Protein AF-A0A2K3KN28-F1 (afdb_monomer_lite)

InterPro domains:
  IPR002885 Pentatricopeptide repeat [PF12854] (10-42)
  IPR002885 Pentatricopeptide repeat [PS51375] (15-49)
  IPR002885 Pentatricopeptide repeat [TIGR00756] (17-50)
  IPR011990 Tetratricopeptide-like helical domain superfamily [G3DSA:1.25.40.10] (1-57)

Organism: Trifolium pratense (NCBI:txid57577)

Secondary structure (DSSP, 8-state):
-HHHHHHHHTT----HHHHHHHHHHHHHTT-HHHHHHHHHHHHHTT----GGGGGG-

Structure (mmCIF, N/CA/C/O backbone):
data_AF-A0A2K3KN28-F1
#
_entry.id   AF-A0A2K3KN28-F1
#
loop_
_atom_site.group_PDB
_atom_site.id
_atom_site.type_symbol
_atom_site.label_atom_id
_atom_site.label_alt_id
_atom_site.label_comp_id
_atom_site.label_asym_id
_atom_site.label_entity_id
_atom_site.label_seq_id
_atom_site.pdbx_PDB_ins_code
_atom_site.Cartn_x
_atom_site.Cartn_y
_atom_site.Cartn_z
_atom_site.occupancy
_atom_site.B_iso_or_equiv
_atom_site.auth_seq_id
_atom_site.auth_comp_id
_atom_site.auth_asym_id
_atom_site.auth_atom_id
_atom_site.pdbx_PDB_model_num
ATOM 1 N N . MET A 1 1 ? 5.756 8.180 -4.973 1.00 56.12 1 MET A N 1
ATOM 2 C CA . MET A 1 1 ? 4.350 7.733 -5.071 1.00 56.12 1 MET A CA 1
ATOM 3 C C . MET A 1 1 ? 3.398 8.870 -4.709 1.00 56.12 1 MET A C 1
ATOM 5 O O . MET A 1 1 ? 2.891 8.909 -3.597 1.00 56.12 1 MET A O 1
ATOM 9 N N . ALA A 1 2 ? 3.176 9.810 -5.634 1.00 62.53 2 ALA A N 1
ATOM 10 C CA . ALA A 1 2 ? 2.278 10.955 -5.418 1.00 62.53 2 ALA A CA 1
ATOM 11 C C . ALA A 1 2 ? 0.785 10.569 -5.434 1.00 62.53 2 ALA A C 1
ATOM 13 O O . ALA A 1 2 ? -0.049 11.294 -4.907 1.00 62.53 2 ALA A O 1
ATOM 14 N N . VAL A 1 3 ? 0.439 9.419 -6.023 1.00 67.38 3 VAL A N 1
ATOM 15 C CA . VAL A 1 3 ? -0.955 8.960 -6.130 1.00 67.38 3 VAL A CA 1
ATOM 16 C C . VAL A 1 3 ? -1.517 8.556 -4.766 1.00 67.38 3 VAL A C 1
ATOM 18 O O . VAL A 1 3 ? -2.602 8.997 -4.405 1.00 67.38 3 VAL A O 1
ATOM 21 N N . VAL A 1 4 ? -0.754 7.804 -3.962 1.00 70.00 4 VAL A N 1
ATOM 22 C CA . VAL A 1 4 ? -1.201 7.373 -2.624 1.00 70.00 4 VAL A CA 1
ATOM 23 C C . VAL A 1 4 ? -1.380 8.560 -1.683 1.00 70.00 4 VAL A C 1
ATOM 25 O O . VAL A 1 4 ? -2.373 8.614 -0.962 1.00 70.00 4 VAL A O 1
ATOM 28 N N . SER A 1 5 ? -0.436 9.508 -1.676 1.00 71.31 5 SER A N 1
ATOM 29 C CA . SER A 1 5 ? -0.553 10.704 -0.834 1.00 71.31 5 SER A CA 1
ATOM 30 C C . SER A 1 5 ? -1.770 11.527 -1.237 1.00 71.31 5 SER A C 1
ATOM 32 O O . SER A 1 5 ? -2.579 11.851 -0.386 1.00 71.31 5 SER A O 1
ATOM 34 N N . LYS A 1 6 ? -1.986 11.739 -2.540 1.00 74.62 6 LYS A N 1
ATOM 35 C CA . LYS A 1 6 ? -3.114 12.530 -3.043 1.00 74.62 6 LYS A CA 1
ATOM 36 C C . LYS A 1 6 ? -4.474 11.867 -2.798 1.00 74.62 6 LYS A C 1
ATOM 38 O O . LYS A 1 6 ? -5.446 12.556 -2.519 1.00 74.62 6 LYS A O 1
ATOM 43 N N . MET A 1 7 ? -4.547 10.535 -2.849 1.00 72.81 7 MET A N 1
ATOM 44 C CA . MET A 1 7 ? -5.745 9.787 -2.444 1.00 72.81 7 MET A CA 1
ATOM 45 C C . MET A 1 7 ? -6.027 9.942 -0.945 1.00 72.81 7 MET A C 1
ATOM 47 O O . MET A 1 7 ? -7.172 10.176 -0.571 1.00 72.81 7 MET A O 1
ATOM 51 N N . LYS A 1 8 ? -4.993 9.877 -0.095 1.00 69.75 8 LYS A N 1
ATOM 52 C CA . LYS A 1 8 ? -5.132 10.111 1.352 1.00 69.75 8 LYS A CA 1
ATOM 53 C C . LYS A 1 8 ? -5.536 11.554 1.668 1.00 69.75 8 LYS A C 1
ATOM 55 O O . LYS A 1 8 ? -6.425 11.750 2.488 1.00 69.75 8 LYS A O 1
ATOM 60 N N . ASP A 1 9 ? -4.930 12.534 0.999 1.00 75.31 9 ASP A N 1
ATOM 61 C CA . ASP A 1 9 ? -5.228 13.963 1.171 1.00 75.31 9 ASP A CA 1
ATOM 62 C C . ASP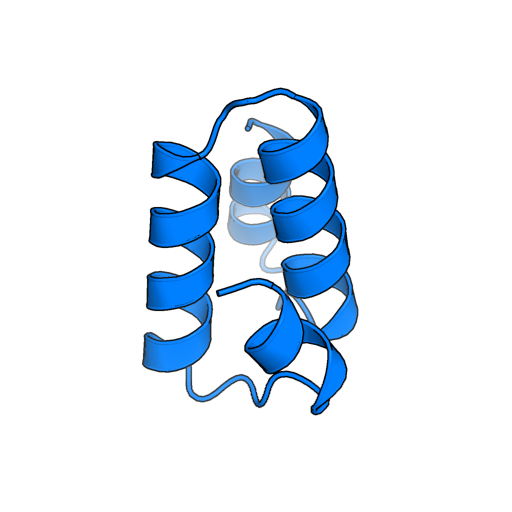 A 1 9 ? -6.666 14.293 0.744 1.00 75.31 9 ASP A C 1
ATOM 64 O O . ASP A 1 9 ? -7.321 15.138 1.348 1.00 75.31 9 ASP A O 1
ATOM 68 N N . ASN A 1 10 ? -7.196 13.567 -0.246 1.00 74.44 10 ASN A N 1
ATOM 69 C CA . ASN A 1 10 ? -8.597 13.649 -0.659 1.00 74.44 10 ASN A CA 1
ATOM 70 C C . ASN A 1 10 ? -9.564 12.895 0.277 1.00 74.44 10 ASN A C 1
ATOM 72 O O . ASN A 1 10 ? -10.759 12.838 -0.005 1.00 74.44 10 ASN A O 1
ATOM 76 N N . GLY A 1 11 ? -9.076 12.287 1.364 1.00 63.97 11 GLY A N 1
ATOM 77 C CA . GLY A 1 11 ? -9.894 11.502 2.291 1.00 63.97 11 GLY A CA 1
ATOM 78 C C . GLY A 1 11 ? -10.342 10.145 1.742 1.00 63.97 11 GLY A C 1
ATOM 79 O O . GLY A 1 11 ? -11.206 9.504 2.338 1.00 63.97 11 GLY A O 1
ATOM 80 N N . CYS A 1 12 ? -9.772 9.676 0.625 1.00 65.38 12 CYS A N 1
ATOM 81 C CA . CYS A 1 12 ? -10.106 8.366 0.082 1.00 65.38 12 CYS A CA 1
ATOM 82 C C . CYS A 1 12 ? -9.533 7.265 0.976 1.00 65.38 12 CYS A C 1
ATOM 84 O O . CYS A 1 12 ? -8.319 7.160 1.186 1.00 65.38 12 CYS A O 1
ATOM 86 N N . ILE A 1 13 ? -10.417 6.394 1.452 1.00 67.19 13 ILE A N 1
ATOM 87 C CA . ILE A 1 13 ? -10.027 5.133 2.070 1.00 67.19 13 ILE A CA 1
ATOM 88 C C . ILE A 1 13 ? -9.614 4.202 0.933 1.00 67.19 13 ILE A C 1
ATOM 90 O O . ILE A 1 13 ? -10.414 3.842 0.073 1.00 67.19 13 ILE A O 1
ATOM 94 N N . LEU A 1 14 ? -8.329 3.872 0.898 1.00 69.69 14 LEU A N 1
ATOM 95 C CA . LEU A 1 14 ? -7.778 2.913 -0.049 1.00 69.69 14 LEU A CA 1
ATOM 96 C C . LEU A 1 14 ? -8.298 1.524 0.323 1.00 69.69 14 LEU A C 1
ATOM 98 O O . LEU A 1 14 ? -7.971 1.017 1.393 1.00 69.69 14 LEU A O 1
ATOM 102 N N . ASP A 1 15 ? -9.098 0.930 -0.555 1.00 73.25 15 ASP A N 1
ATOM 103 C CA . ASP A 1 15 ? -9.540 -0.454 -0.407 1.00 73.25 15 ASP A CA 1
ATOM 104 C C . ASP A 1 15 ? -8.375 -1.437 -0.631 1.00 73.25 15 ASP A C 1
ATOM 106 O O . ASP A 1 15 ? -7.349 -1.081 -1.229 1.00 73.25 15 ASP A O 1
ATOM 110 N N . ALA A 1 16 ? -8.534 -2.682 -0.181 1.00 74.69 16 ALA A N 1
ATOM 111 C CA . ALA A 1 16 ? -7.509 -3.721 -0.249 1.00 74.69 16 ALA A CA 1
ATOM 112 C C . ALA A 1 16 ? -6.949 -3.911 -1.668 1.00 74.69 16 ALA A C 1
ATOM 114 O O . ALA A 1 16 ? -5.734 -3.970 -1.854 1.00 74.69 16 ALA A O 1
ATOM 115 N N . VAL A 1 17 ? -7.825 -3.893 -2.678 1.00 78.31 17 VAL A N 1
ATOM 116 C CA . VAL A 1 17 ? -7.456 -4.012 -4.100 1.00 78.31 17 VAL A CA 1
ATOM 117 C C . VAL A 1 17 ? -6.574 -2.846 -4.561 1.00 78.31 17 VAL A C 1
ATOM 119 O O . VAL A 1 17 ? -5.660 -3.026 -5.370 1.00 78.31 17 VAL A O 1
ATOM 122 N N . THR A 1 18 ? -6.807 -1.639 -4.033 1.00 80.19 18 THR A N 1
ATOM 123 C CA . THR A 1 18 ? -6.005 -0.460 -4.390 1.00 80.19 18 THR A CA 1
ATOM 124 C C . THR A 1 18 ? -4.598 -0.572 -3.819 1.00 80.19 18 THR A C 1
ATOM 126 O O . THR A 1 18 ? -3.624 -0.340 -4.535 1.00 80.19 18 THR A O 1
ATOM 129 N N . TYR A 1 19 ? -4.476 -0.957 -2.546 1.00 81.25 19 TYR A N 1
ATOM 130 C CA . TYR A 1 19 ? -3.170 -1.198 -1.935 1.00 81.25 19 TYR A CA 1
ATOM 131 C C . TYR A 1 19 ? -2.403 -2.295 -2.677 1.00 81.25 19 TYR A C 1
ATOM 133 O O . TYR A 1 19 ? -1.248 -2.079 -3.036 1.00 81.25 19 TYR A O 1
ATOM 141 N N . GLU A 1 20 ? -3.051 -3.424 -2.965 1.00 82.19 20 GLU A N 1
ATOM 142 C CA . GLU A 1 20 ? -2.449 -4.553 -3.677 1.00 82.19 20 GLU A CA 1
ATOM 143 C C . GLU A 1 20 ? -1.920 -4.147 -5.058 1.00 82.19 20 GLU A C 1
ATOM 145 O O . GLU A 1 20 ? -0.767 -4.421 -5.391 1.00 82.19 20 GLU A O 1
ATOM 150 N N . THR A 1 21 ? -2.733 -3.428 -5.836 1.00 85.81 21 THR A N 1
ATOM 151 C CA . THR A 1 21 ? -2.356 -2.963 -7.179 1.00 85.81 21 THR A CA 1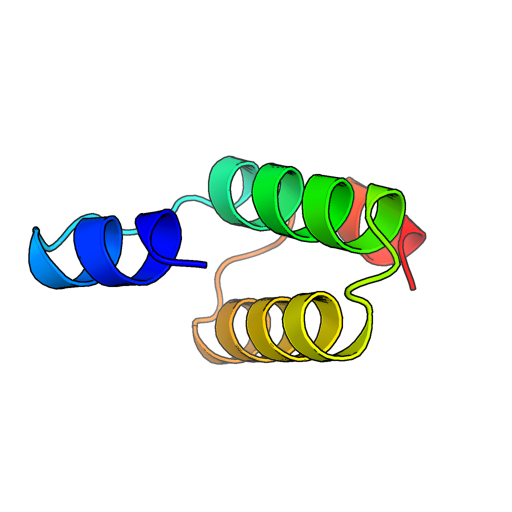
ATOM 152 C C . THR A 1 21 ? -1.117 -2.069 -7.131 1.00 85.81 21 THR A C 1
ATOM 154 O O . THR A 1 21 ? -0.208 -2.211 -7.947 1.00 85.81 21 THR A O 1
ATOM 157 N N . ILE A 1 22 ? -1.057 -1.162 -6.153 1.00 84.81 22 ILE A N 1
ATOM 158 C CA . ILE A 1 22 ? 0.060 -0.229 -5.994 1.00 84.81 22 ILE A CA 1
ATOM 159 C C . ILE A 1 22 ? 1.318 -0.948 -5.499 1.00 84.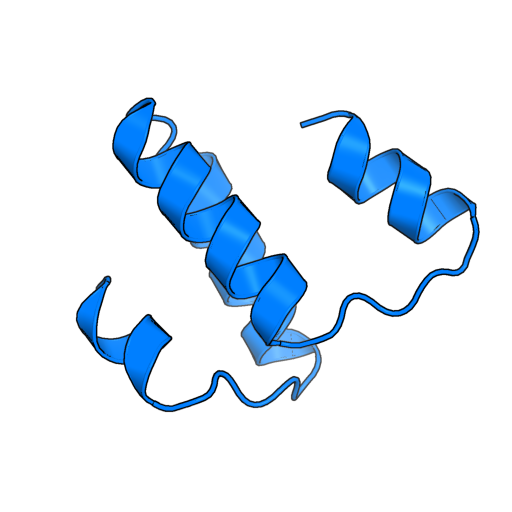81 22 ILE A C 1
ATOM 161 O O . ILE A 1 22 ? 2.414 -0.653 -5.971 1.00 84.81 22 ILE A O 1
ATOM 165 N N . ILE A 1 23 ? 1.173 -1.886 -4.562 1.00 85.88 23 ILE A N 1
ATOM 166 C CA . ILE A 1 23 ? 2.276 -2.703 -4.045 1.00 85.88 23 ILE A CA 1
ATOM 167 C C . ILE A 1 23 ? 2.883 -3.539 -5.175 1.00 85.88 23 ILE A C 1
ATOM 169 O O . ILE A 1 23 ? 4.101 -3.528 -5.336 1.00 85.88 23 ILE A O 1
ATOM 173 N N . ARG A 1 24 ? 2.055 -4.185 -6.007 1.00 86.12 24 ARG A N 1
ATOM 174 C CA . ARG A 1 24 ? 2.524 -4.958 -7.165 1.00 86.12 24 ARG A CA 1
ATOM 175 C C . ARG A 1 24 ? 3.280 -4.090 -8.169 1.00 86.12 24 ARG A C 1
ATOM 177 O O . ARG A 1 24 ? 4.393 -4.438 -8.543 1.00 86.12 24 ARG A O 1
ATOM 184 N N . ALA A 1 25 ? 2.730 -2.932 -8.534 1.00 88.56 25 ALA A N 1
ATOM 185 C CA . ALA A 1 25 ? 3.399 -2.004 -9.449 1.00 88.56 25 ALA A CA 1
ATOM 186 C C . ALA A 1 25 ? 4.752 -1.503 -8.905 1.00 88.56 25 ALA A C 1
ATOM 188 O O . ALA A 1 25 ? 5.680 -1.253 -9.667 1.00 88.56 25 ALA A O 1
ATOM 189 N N . LEU A 1 26 ? 4.888 -1.358 -7.582 1.00 88.94 26 LEU A N 1
ATOM 190 C CA . LEU A 1 26 ? 6.164 -1.004 -6.959 1.00 88.94 26 LEU A CA 1
ATOM 191 C C . LEU A 1 26 ? 7.187 -2.136 -7.036 1.00 88.94 26 LEU A C 1
ATOM 193 O O . LEU A 1 26 ? 8.353 -1.854 -7.285 1.00 88.94 26 LEU A O 1
ATOM 197 N N . PHE A 1 27 ? 6.764 -3.387 -6.843 1.00 84.94 27 PHE A N 1
ATOM 198 C CA . PHE A 1 27 ? 7.636 -4.548 -7.033 1.00 84.94 27 PHE A CA 1
ATOM 199 C C . PHE A 1 27 ? 8.098 -4.678 -8.490 1.00 84.94 27 PHE A C 1
ATOM 201 O O . PHE A 1 27 ? 9.277 -4.911 -8.735 1.00 84.94 27 PHE A O 1
ATOM 208 N N . GLU A 1 28 ? 7.205 -4.456 -9.459 1.00 89.44 28 GLU A N 1
ATOM 209 C CA . GLU A 1 28 ? 7.544 -4.457 -10.893 1.00 89.44 28 GLU A CA 1
ATOM 210 C C . GLU A 1 28 ? 8.562 -3.363 -11.265 1.00 89.44 28 GLU A C 1
ATOM 212 O O . GLU A 1 28 ? 9.363 -3.552 -12.177 1.00 89.44 28 GLU A O 1
ATOM 217 N N . ASN A 1 29 ? 8.572 -2.245 -10.532 1.00 89.56 29 ASN A N 1
ATOM 218 C CA . ASN A 1 29 ? 9.508 -1.132 -10.720 1.00 89.56 29 ASN A CA 1
ATOM 219 C C . ASN A 1 29 ? 10.764 -1.213 -9.828 1.00 89.56 29 ASN A C 1
ATOM 221 O O . ASN A 1 29 ? 11.498 -0.230 -9.730 1.00 89.56 29 ASN A O 1
ATOM 225 N N . ASP A 1 30 ? 10.996 -2.342 -9.148 1.00 89.44 30 ASP A N 1
ATOM 226 C CA . ASP A 1 30 ? 12.090 -2.555 -8.182 1.00 89.44 30 ASP A CA 1
ATOM 227 C C . ASP A 1 30 ? 12.103 -1.553 -7.002 1.00 89.44 30 ASP A C 1
ATOM 229 O O . ASP A 1 30 ? 13.079 -1.381 -6.270 1.00 89.44 30 ASP A O 1
ATOM 233 N N . GLU A 1 31 ? 10.971 -0.898 -6.738 1.00 90.19 31 GLU A N 1
ATOM 234 C CA . GLU A 1 31 ? 10.778 0.044 -5.633 1.00 90.19 31 GLU A CA 1
ATOM 235 C C . GLU A 1 31 ? 10.383 -0.687 -4.329 1.00 90.19 31 GLU A C 1
ATOM 237 O O . GLU A 1 31 ? 9.459 -0.293 -3.603 1.00 90.19 31 GLU A O 1
ATOM 242 N N . ASN A 1 32 ? 11.107 -1.763 -4.012 1.00 87.12 32 ASN A N 1
ATOM 243 C CA . ASN A 1 32 ? 10.762 -2.756 -2.986 1.00 87.12 32 ASN A CA 1
ATOM 244 C C . ASN A 1 32 ? 10.588 -2.163 -1.577 1.00 87.12 32 ASN A C 1
ATOM 246 O O . ASN A 1 32 ? 9.689 -2.558 -0.831 1.00 87.12 32 ASN A O 1
ATOM 250 N N . ASP A 1 33 ? 11.409 -1.180 -1.202 1.00 89.75 33 ASP A N 1
ATOM 251 C CA . ASP A 1 33 ? 11.308 -0.518 0.107 1.00 89.75 33 ASP A CA 1
ATOM 252 C C . ASP A 1 33 ? 9.996 0.257 0.260 1.00 89.75 33 ASP A C 1
ATOM 254 O O . ASP A 1 33 ? 9.367 0.254 1.325 1.00 89.75 33 ASP A O 1
ATOM 258 N N . LYS A 1 34 ? 9.533 0.890 -0.825 1.00 86.94 34 LYS A N 1
ATOM 259 C CA . LYS A 1 34 ? 8.251 1.602 -0.847 1.00 86.94 34 LYS A CA 1
ATOM 260 C C . LYS A 1 34 ? 7.089 0.613 -0.820 1.00 86.94 34 LYS A C 1
ATOM 262 O O . LYS A 1 34 ? 6.110 0.874 -0.119 1.00 86.94 34 LYS A O 1
ATOM 267 N N . ALA A 1 35 ? 7.216 -0.522 -1.514 1.00 87.06 35 ALA A N 1
ATOM 268 C CA . ALA A 1 35 ? 6.215 -1.590 -1.517 1.00 87.06 35 ALA A CA 1
ATOM 269 C C . ALA A 1 35 ? 6.014 -2.150 -0.102 1.00 87.06 35 ALA A C 1
ATOM 271 O O . ALA A 1 35 ? 4.903 -2.144 0.431 1.00 87.06 35 ALA A O 1
ATOM 272 N N . LYS A 1 36 ? 7.114 -2.517 0.567 1.00 86.94 36 LYS A N 1
ATOM 273 C CA . LYS A 1 36 ? 7.106 -3.021 1.948 1.00 86.94 36 LYS A CA 1
ATOM 274 C C . LYS A 1 36 ? 6.550 -1.999 2.937 1.00 86.94 36 LYS A C 1
ATOM 276 O O . LYS A 1 36 ? 5.833 -2.376 3.863 1.00 86.94 36 LYS A O 1
ATOM 281 N N . LYS A 1 37 ? 6.851 -0.707 2.760 1.00 87.44 37 LYS A N 1
ATOM 282 C CA . LYS A 1 37 ? 6.283 0.356 3.603 1.00 87.44 37 LYS A CA 1
ATOM 283 C C . LYS A 1 37 ? 4.760 0.429 3.467 1.00 87.44 37 LYS A C 1
ATOM 285 O O . LYS A 1 37 ? 4.073 0.471 4.484 1.00 87.44 37 LYS A O 1
ATOM 290 N N . LEU A 1 38 ? 4.233 0.401 2.242 1.00 84.62 38 LEU A N 1
ATOM 291 C CA . LEU A 1 38 ? 2.784 0.415 2.006 1.00 84.62 38 LEU A CA 1
ATOM 292 C C . LEU A 1 38 ? 2.092 -0.842 2.528 1.00 84.62 38 LEU A C 1
ATOM 294 O O . LEU A 1 38 ? 1.018 -0.731 3.111 1.00 84.62 38 LEU A O 1
ATOM 298 N N . LEU A 1 39 ? 2.726 -2.007 2.391 1.00 83.50 39 LEU A N 1
ATOM 299 C CA . LEU A 1 39 ? 2.213 -3.255 2.949 1.00 83.50 39 LEU A CA 1
ATOM 300 C C . LEU A 1 39 ? 2.092 -3.182 4.480 1.00 83.50 39 LEU A C 1
ATOM 302 O O . LEU A 1 39 ? 1.062 -3.542 5.041 1.00 83.50 39 LEU A O 1
ATOM 306 N N . ARG A 1 40 ? 3.106 -2.639 5.169 1.00 85.31 40 ARG A N 1
ATOM 307 C CA . ARG A 1 40 ? 3.046 -2.415 6.625 1.00 85.31 40 ARG A CA 1
ATOM 308 C C . ARG A 1 40 ? 1.939 -1.439 7.017 1.00 85.31 40 ARG A C 1
ATOM 310 O O . ARG A 1 40 ? 1.260 -1.672 8.010 1.00 85.31 40 ARG A O 1
ATOM 317 N N . GLU A 1 41 ? 1.748 -0.362 6.253 1.00 83.06 41 GLU A N 1
ATOM 318 C CA . GLU A 1 41 ? 0.652 0.588 6.490 1.00 83.06 41 GLU A CA 1
ATOM 319 C C . GLU A 1 41 ? -0.724 -0.061 6.319 1.00 83.06 41 GLU A C 1
ATOM 321 O O . GLU A 1 41 ? -1.640 0.254 7.072 1.00 83.06 41 GLU A O 1
ATOM 326 N N . MET A 1 42 ? -0.873 -0.954 5.341 1.00 79.62 42 MET A N 1
ATOM 327 C CA . MET A 1 42 ? -2.111 -1.688 5.098 1.00 79.62 42 MET A CA 1
ATOM 328 C C . MET A 1 42 ? -2.446 -2.632 6.261 1.00 79.62 42 MET A C 1
ATOM 330 O O . MET A 1 42 ? -3.566 -2.597 6.767 1.00 79.62 42 MET A O 1
ATOM 334 N N . ILE A 1 43 ? -1.454 -3.393 6.740 1.00 78.19 43 ILE A N 1
ATOM 335 C CA . ILE A 1 43 ? -1.587 -4.273 7.913 1.00 78.19 43 ILE A CA 1
ATOM 336 C C . ILE A 1 43 ? -1.930 -3.458 9.166 1.00 78.19 43 ILE A C 1
ATOM 338 O O . ILE A 1 43 ? -2.838 -3.816 9.907 1.00 78.19 43 ILE A O 1
ATOM 342 N N . ALA A 1 44 ? -1.248 -2.330 9.390 1.00 81.81 44 ALA A N 1
ATOM 343 C CA . ALA A 1 44 ? -1.493 -1.467 10.549 1.00 81.81 44 ALA A CA 1
ATOM 344 C C . ALA A 1 44 ? -2.898 -0.839 10.563 1.00 81.81 44 ALA A C 1
ATOM 346 O O . ALA A 1 44 ? -3.359 -0.395 11.612 1.00 81.81 44 ALA A O 1
ATOM 347 N N . LYS A 1 45 ? -3.565 -0.772 9.407 1.00 74.94 45 LYS A N 1
ATOM 348 C CA . LYS A 1 45 ? -4.931 -0.258 9.264 1.00 74.94 45 LYS A CA 1
ATOM 349 C C . LYS A 1 45 ? -6.006 -1.348 9.316 1.00 74.94 45 LYS A C 1
ATOM 351 O O . LYS A 1 45 ? -7.165 -1.022 9.086 1.00 74.94 45 LYS A O 1
ATOM 356 N N . ASP A 1 46 ? -5.631 -2.602 9.586 1.00 69.44 46 ASP A N 1
ATOM 357 C CA . ASP A 1 46 ? -6.535 -3.768 9.576 1.00 69.44 46 ASP A CA 1
ATOM 358 C C . ASP A 1 46 ? -7.302 -3.914 8.243 1.00 69.44 46 ASP A C 1
ATOM 360 O O . ASP A 1 46 ? -8.412 -4.438 8.169 1.00 69.44 46 ASP A O 1
ATOM 364 N N . ILE A 1 47 ? -6.715 -3.416 7.148 1.00 69.25 47 ILE A N 1
ATOM 365 C CA . ILE A 1 47 ? -7.285 -3.582 5.814 1.00 69.25 47 ILE A CA 1
ATOM 366 C C . ILE A 1 47 ? -6.862 -4.973 5.361 1.00 69.25 47 ILE A C 1
ATOM 368 O O . ILE A 1 47 ? -5.717 -5.178 4.951 1.00 69.25 47 ILE A O 1
ATOM 372 N N . TYR A 1 48 ? -7.772 -5.940 5.480 1.00 61.94 48 T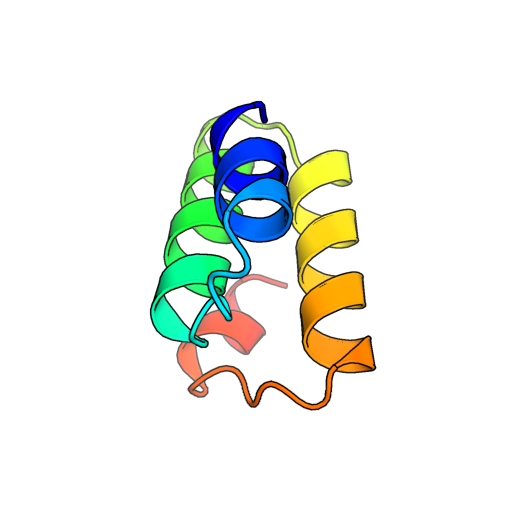YR A N 1
ATOM 373 C CA . TYR A 1 48 ? -7.522 -7.316 5.065 1.00 61.94 48 TYR A CA 1
ATOM 374 C C . TYR A 1 48 ? -7.164 -7.344 3.579 1.00 61.94 48 TYR A C 1
ATOM 376 O O . TYR A 1 48 ? -8.004 -7.115 2.709 1.00 61.94 48 TYR A O 1
ATOM 384 N N . CYS A 1 49 ? -5.894 -7.635 3.287 1.00 56.47 49 CYS A N 1
ATOM 385 C CA . CYS A 1 49 ? -5.49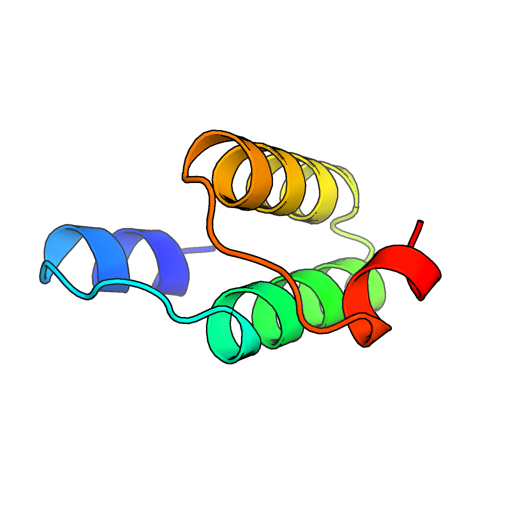2 -8.121 1.977 1.00 56.47 49 CYS A CA 1
ATOM 386 C C . CYS A 1 49 ? -6.384 -9.317 1.655 1.00 56.47 49 CYS A C 1
ATOM 388 O O . CYS A 1 49 ? -6.411 -10.278 2.427 1.00 56.47 49 CYS A O 1
ATOM 390 N N . ASN A 1 50 ? -7.062 -9.309 0.506 1.00 52.19 50 ASN A N 1
ATOM 391 C CA . ASN A 1 50 ? -7.462 -10.586 -0.071 1.00 52.19 50 ASN A CA 1
ATOM 392 C C . ASN A 1 50 ? -6.193 -11.452 -0.192 1.00 52.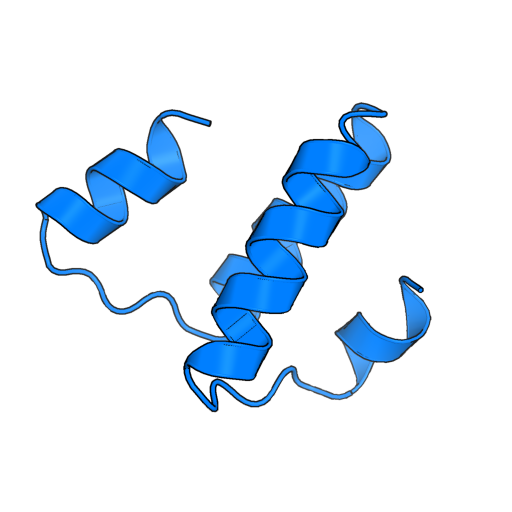19 50 ASN A C 1
ATOM 394 O O . ASN A 1 50 ? -5.098 -10.926 -0.409 1.00 52.19 50 ASN A O 1
ATOM 398 N N . LEU A 1 51 ? -6.321 -12.766 0.017 1.00 51.91 51 LEU A N 1
ATOM 399 C CA . LEU A 1 51 ? -5.200 -13.711 0.170 1.00 51.91 51 LEU A CA 1
ATOM 400 C C . LEU A 1 51 ? -4.101 -13.624 -0.918 1.00 51.91 51 LEU A C 1
ATOM 402 O O . LEU A 1 51 ? -3.006 -14.140 -0.705 1.00 51.91 51 LEU A O 1
ATOM 406 N N . SER A 1 52 ? -4.350 -12.967 -2.054 1.00 55.81 52 SER A N 1
ATOM 407 C CA . SER A 1 52 ? -3.396 -12.742 -3.144 1.00 55.81 52 SER A CA 1
ATOM 408 C C . SER A 1 52 ? -2.147 -11.943 -2.750 1.00 55.81 52 SER A C 1
ATOM 410 O O . SER A 1 52 ? -1.075 -12.210 -3.288 1.00 55.81 52 SER A O 1
ATOM 412 N N . ALA A 1 53 ? -2.221 -11.017 -1.789 1.00 51.38 53 ALA A N 1
ATOM 413 C CA . ALA A 1 53 ? -1.064 -10.186 -1.437 1.00 51.38 53 ALA A CA 1
ATOM 414 C C . ALA A 1 53 ? -0.033 -10.877 -0.525 1.00 51.38 53 ALA A C 1
ATOM 416 O O . ALA A 1 53 ? 1.135 -10.493 -0.525 1.00 51.38 53 ALA A O 1
ATOM 417 N N . PHE A 1 54 ? -0.426 -11.918 0.220 1.00 54.94 54 PHE A N 1
ATOM 418 C CA . PHE A 1 54 ? 0.517 -12.705 1.027 1.00 54.94 54 PHE A CA 1
ATOM 419 C C . PHE A 1 54 ? 1.488 -13.523 0.166 1.00 54.94 54 PHE A C 1
ATOM 421 O O . PHE A 1 54 ? 2.585 -13.818 0.623 1.00 54.94 54 PHE A O 1
ATOM 428 N N . GLY A 1 55 ? 1.119 -13.844 -1.079 1.00 56.44 55 GLY A N 1
ATOM 429 C CA . GLY A 1 55 ? 2.011 -14.504 -2.038 1.00 56.44 55 GLY A CA 1
ATOM 430 C C . GLY A 1 55 ? 3.043 -13.577 -2.692 1.00 56.44 55 GLY A C 1
ATOM 431 O O . GLY A 1 55 ? 3.845 -14.053 -3.487 1.00 56.44 55 GLY A O 1
ATOM 432 N N . MET A 1 56 ? 3.010 -12.269 -2.398 1.00 60.34 56 MET A N 1
ATOM 433 C CA . MET A 1 56 ? 3.989 -11.283 -2.887 1.00 60.34 56 MET A CA 1
ATOM 434 C C . MET A 1 56 ? 5.148 -11.026 -1.901 1.00 60.34 56 MET A C 1
ATOM 436 O O . MET A 1 56 ? 5.997 -10.179 -2.178 1.00 60.34 56 MET A O 1
ATOM 440 N N . LEU A 1 57 ? 5.175 -11.718 -0.754 1.00 55.56 57 LEU A N 1
ATOM 441 C CA . LEU A 1 57 ? 6.283 -11.726 0.215 1.00 55.56 57 LEU A CA 1
ATOM 442 C C . LEU A 1 57 ? 7.175 -12.952 0.008 1.00 55.56 57 LEU A C 1
ATOM 444 O O . LEU A 1 57 ? 8.404 -12.781 0.177 1.00 55.56 57 LEU A O 1
#

Sequence (57 aa):
MAVVSKMKDNGCILDAVTYETIIRALFENDENDKAKKLLREMIAKDIYCNLSAFGML

Radius of gyration: 10.68 Å; chains: 1; bounding box: 22×28×21 Å

pLDDT: mean 74.84, std 11.94, range [51.38, 90.19]

Foldseek 3Di:
DVVVVVCVVVVHDQALVNLQVVLVVCVVVVVNVVSVVSVVVCVVVVRDRDPVSVVVD